Protein AF-A0A521E0Q7-F1 (afdb_monomer_lite)

pLDDT: mean 73.06, std 22.7, range [38.03, 98.06]

Foldseek 3Di:
DDDDDDDDDDDDDDDDDDDDDDDPPDDDPDDPDPDDDPDPPVPPPVCVVQPPPDDLVVLLVVLLVVQLVVVVPPPVSNVLSVVLSVVLCVVCVPPPDSSCSSVSSSVSSVVVSVVD

Sequence (116 aa):
MDEPGTLATAPLDVEEDTALPGFLGAVRPTGLGSGTLPGEGAGRSCAALLGGLHGVEEQLRRLEARLVAEAGGDPARELEARRLMALSRARFEAATVRTFLPILIERDVRRQLSGG

Secondary structure (DSSP, 8-state):
-----------------------------------------S---HHHHHT-SS-HHHHHHHHHHHHHHHTTT-HHHHHHHHHHHHHHHHHTTT-S--TTHHHHHHHHHHHHHT--

Organism: NCBI:txid1564161

Radius of gyration: 27.38 Å; chains: 1; bounding box: 59×64×70 Å

Structure (mmCIF, N/CA/C/O backbone):
data_AF-A0A521E0Q7-F1
#
_entry.id   AF-A0A521E0Q7-F1
#
loop_
_atom_site.group_PDB
_atom_site.id
_atom_site.type_symbol
_atom_site.label_atom_id
_atom_site.label_alt_id
_atom_site.label_comp_id
_atom_site.label_asym_id
_atom_site.label_entity_id
_atom_site.label_seq_id
_atom_site.pdbx_PDB_ins_code
_atom_site.Cartn_x
_atom_site.Cartn_y
_atom_site.Cartn_z
_atom_site.occupancy
_atom_site.B_iso_or_equiv
_atom_site.auth_seq_id
_atom_site.auth_comp_id
_atom_site.auth_asym_id
_atom_site.auth_atom_id
_atom_site.pdbx_PDB_model_num
ATOM 1 N N . MET A 1 1 ? -27.308 -34.908 52.836 1.00 48.94 1 MET A N 1
ATOM 2 C CA . MET A 1 1 ? -26.125 -35.528 52.206 1.00 48.94 1 MET A CA 1
ATOM 3 C C . MET A 1 1 ? -25.240 -34.368 51.871 1.00 48.94 1 MET A C 1
ATOM 5 O O . MET A 1 1 ? -25.564 -33.570 51.002 1.00 48.94 1 MET A O 1
ATOM 9 N N . ASP A 1 2 ? -24.244 -34.247 52.720 1.00 44.59 2 ASP A N 1
ATOM 10 C CA . ASP A 1 2 ? -23.519 -33.053 53.087 1.00 44.59 2 ASP A CA 1
ATOM 11 C C . ASP A 1 2 ? -22.061 -33.237 52.657 1.00 44.59 2 ASP A C 1
ATOM 13 O O . ASP A 1 2 ? -21.539 -34.349 52.762 1.00 44.59 2 ASP A O 1
ATOM 17 N N . GLU A 1 3 ? -21.447 -32.116 52.258 1.00 53.16 3 GLU A N 1
ATOM 18 C CA . GLU A 1 3 ? -20.000 -31.828 52.268 1.00 53.16 3 GLU A CA 1
ATOM 19 C C . GLU A 1 3 ? -19.113 -32.491 51.164 1.00 53.16 3 GLU A C 1
ATOM 21 O O . GLU A 1 3 ? -19.508 -33.463 50.523 1.00 53.16 3 GLU A O 1
ATOM 26 N N . PRO A 1 4 ? -17.882 -31.990 50.907 1.00 57.34 4 PRO A N 1
ATOM 27 C CA . PRO A 1 4 ? -17.560 -30.719 50.232 1.00 57.34 4 PRO A CA 1
ATOM 28 C C . PRO A 1 4 ? -16.316 -30.879 49.307 1.00 57.34 4 PRO A C 1
ATOM 30 O O . PRO A 1 4 ? -15.734 -31.957 49.202 1.00 57.34 4 PRO A O 1
ATOM 33 N N . GLY A 1 5 ? -15.833 -29.817 48.648 1.00 51.72 5 GLY A N 1
ATOM 34 C CA . GLY A 1 5 ? -14.583 -29.940 47.878 1.00 51.72 5 GLY A CA 1
ATOM 35 C C . GLY A 1 5 ? -14.066 -28.689 47.182 1.00 51.72 5 GLY A C 1
ATOM 36 O O . GLY A 1 5 ? -13.670 -28.755 46.023 1.00 51.72 5 GLY A O 1
ATOM 37 N N . THR A 1 6 ? -14.071 -27.550 47.870 1.00 54.12 6 THR A N 1
ATOM 38 C CA . THR A 1 6 ? -13.350 -26.338 47.463 1.00 54.12 6 THR A CA 1
ATOM 39 C C . THR A 1 6 ? -11.845 -26.613 47.438 1.00 54.12 6 THR A C 1
ATOM 41 O O . THR A 1 6 ? -11.228 -26.738 48.493 1.00 54.12 6 THR A O 1
ATOM 44 N N . LEU A 1 7 ? -11.230 -26.645 46.255 1.00 53.75 7 LEU A N 1
ATOM 45 C CA . LEU A 1 7 ? -9.788 -26.435 46.117 1.00 53.75 7 LEU A CA 1
ATOM 46 C C . LEU A 1 7 ? -9.549 -25.026 45.588 1.00 53.75 7 LEU A C 1
ATOM 48 O O . LEU A 1 7 ? -9.476 -24.770 44.390 1.00 53.75 7 LEU A O 1
ATOM 52 N N . ALA A 1 8 ? -9.435 -24.109 46.545 1.00 51.56 8 ALA A N 1
ATOM 53 C CA . ALA A 1 8 ? -8.688 -22.882 46.378 1.00 51.56 8 ALA A CA 1
ATOM 54 C C . ALA A 1 8 ? -7.217 -23.251 46.132 1.00 51.56 8 ALA A C 1
ATOM 56 O O . ALA A 1 8 ? -6.588 -23.890 46.972 1.00 51.56 8 ALA A O 1
ATOM 57 N N . THR A 1 9 ? -6.661 -22.860 44.988 1.00 51.62 9 THR A N 1
ATOM 58 C CA . THR A 1 9 ? -5.210 -22.726 44.833 1.00 51.62 9 THR A CA 1
ATOM 59 C C . THR A 1 9 ? -4.937 -21.249 44.612 1.00 51.62 9 THR A C 1
ATOM 61 O O . THR A 1 9 ? -5.424 -20.647 43.658 1.00 51.62 9 THR A O 1
ATOM 64 N N . ALA A 1 10 ? -4.261 -20.675 45.601 1.00 55.03 10 ALA A N 1
ATOM 65 C CA . ALA A 1 10 ? -3.862 -19.284 45.701 1.00 55.03 10 ALA A CA 1
ATOM 66 C C . ALA A 1 10 ? -2.953 -18.847 44.528 1.00 55.03 10 ALA A C 1
ATOM 68 O O . ALA A 1 10 ? -2.331 -19.698 43.884 1.00 55.03 10 ALA A O 1
ATOM 69 N N . PRO A 1 11 ? -2.881 -17.532 44.249 1.00 49.91 11 PRO A N 1
ATOM 70 C CA . PRO A 1 11 ? -2.016 -16.962 43.220 1.00 49.91 11 PRO A CA 1
ATOM 71 C C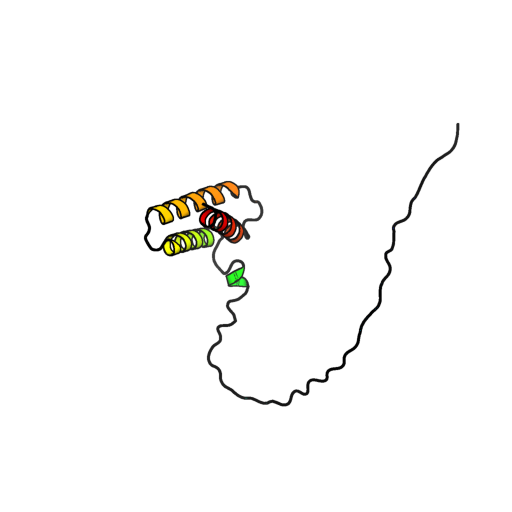 . PRO A 1 11 ? -0.535 -17.159 43.562 1.00 49.91 11 PRO A C 1
ATOM 73 O O . PRO A 1 11 ? -0.133 -17.069 44.718 1.00 49.91 11 PRO A O 1
ATOM 76 N N . LEU A 1 12 ? 0.280 -17.416 42.537 1.00 44.84 12 LEU A N 1
ATOM 77 C CA . LEU A 1 12 ? 1.732 -17.330 42.648 1.00 44.84 12 LEU A CA 1
ATOM 78 C C . LEU A 1 12 ? 2.129 -15.854 42.580 1.00 44.84 12 LEU A C 1
ATOM 80 O O . LEU A 1 12 ? 2.235 -15.282 41.494 1.00 44.84 12 LEU A O 1
ATOM 84 N N . ASP A 1 13 ? 2.328 -15.262 43.753 1.00 47.06 13 ASP A N 1
ATOM 85 C CA . ASP A 1 13 ? 3.142 -14.067 43.935 1.00 47.06 13 ASP A CA 1
ATOM 86 C C . ASP A 1 13 ? 4.588 -14.402 43.535 1.00 47.06 13 ASP A C 1
ATOM 88 O O . ASP A 1 13 ? 5.245 -15.245 44.148 1.00 47.06 13 ASP A O 1
ATOM 92 N N . VAL A 1 14 ? 5.077 -13.772 42.466 1.00 57.00 14 VAL A N 1
ATOM 93 C CA . VAL A 1 14 ? 6.509 -13.733 42.150 1.00 57.00 14 VAL A CA 1
ATOM 94 C C . VAL A 1 14 ? 7.039 -12.436 42.740 1.00 57.00 14 VAL A C 1
ATOM 96 O O . VAL A 1 14 ? 6.848 -11.361 42.170 1.00 57.00 14 VAL A O 1
ATOM 99 N N . GLU A 1 15 ? 7.655 -12.554 43.913 1.00 49.94 15 GLU A N 1
ATOM 100 C CA . GLU A 1 15 ? 8.405 -11.479 44.550 1.00 49.94 15 GLU A CA 1
ATOM 101 C C . GLU A 1 15 ? 9.611 -11.070 43.692 1.00 49.94 15 GLU A C 1
ATOM 103 O O . GLU A 1 15 ? 10.435 -11.891 43.290 1.00 49.94 15 GLU A O 1
ATOM 108 N N . GLU A 1 16 ? 9.643 -9.778 43.371 1.00 48.53 16 GLU A N 1
ATOM 109 C CA . GLU A 1 16 ? 10.721 -8.851 43.726 1.00 48.53 16 GLU A CA 1
ATOM 110 C C . GLU A 1 16 ? 12.141 -9.446 43.823 1.00 48.53 16 GLU A C 1
ATOM 112 O O . GLU A 1 16 ? 12.592 -9.859 44.888 1.00 48.53 16 GLU A O 1
ATOM 117 N N . ASP A 1 17 ? 12.891 -9.390 42.716 1.00 44.56 17 ASP A N 1
ATOM 118 C CA . ASP A 1 17 ? 14.356 -9.417 42.769 1.00 44.56 17 ASP A CA 1
ATOM 119 C C . ASP A 1 17 ? 14.892 -7.987 42.652 1.00 44.56 17 ASP A C 1
ATOM 121 O O . ASP A 1 17 ? 15.004 -7.376 41.582 1.00 44.56 17 ASP A O 1
ATOM 125 N N . THR A 1 18 ? 15.162 -7.438 43.829 1.00 52.88 18 THR A N 1
ATOM 126 C CA . THR A 1 18 ? 15.957 -6.247 44.070 1.00 52.88 18 THR A CA 1
ATOM 127 C C . THR A 1 18 ? 17.389 -6.437 43.571 1.00 52.88 18 THR A C 1
A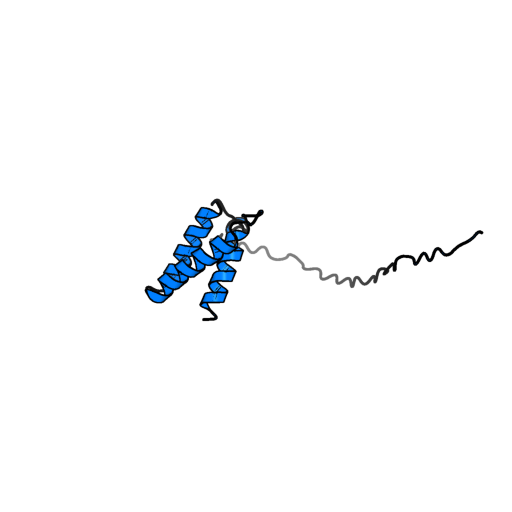TOM 129 O O . THR A 1 18 ? 18.206 -7.070 44.234 1.00 52.88 18 THR A O 1
ATOM 132 N N . ALA A 1 19 ? 17.759 -5.764 42.484 1.00 46.88 19 ALA A N 1
ATOM 133 C CA . ALA A 1 19 ? 19.162 -5.456 42.224 1.00 46.88 19 ALA A CA 1
ATOM 134 C C . ALA A 1 19 ? 19.309 -4.149 41.436 1.00 46.88 19 ALA A C 1
ATOM 136 O O . ALA A 1 19 ? 19.391 -4.124 40.210 1.00 46.88 19 ALA A O 1
ATOM 137 N N . LEU A 1 20 ? 19.384 -3.042 42.176 1.00 57.34 20 LEU A N 1
ATOM 138 C CA . LEU A 1 20 ? 20.049 -1.822 41.728 1.00 57.34 20 LEU A CA 1
ATOM 139 C C . LEU A 1 20 ? 21.565 -2.018 41.865 1.00 57.34 20 LEU A C 1
ATOM 141 O O . LEU A 1 20 ? 22.051 -2.120 42.993 1.00 57.34 20 LEU A O 1
ATOM 145 N N . PRO A 1 21 ? 22.356 -1.954 40.785 1.00 47.62 21 PRO A N 1
ATOM 146 C CA . PRO A 1 21 ? 23.730 -1.520 40.895 1.00 47.62 21 PRO A CA 1
ATOM 147 C C . PRO A 1 21 ? 23.766 -0.008 40.686 1.00 47.62 21 PRO A C 1
ATOM 149 O O . PRO A 1 21 ? 23.611 0.512 39.580 1.00 47.62 21 PRO A O 1
ATOM 152 N N . GLY A 1 22 ? 23.986 0.705 41.789 1.00 44.72 22 GLY A N 1
ATOM 153 C CA . GLY A 1 22 ? 24.473 2.069 41.731 1.00 44.72 22 GLY A CA 1
ATOM 154 C C . GLY A 1 22 ? 25.774 2.116 40.936 1.00 44.72 22 GLY A C 1
ATOM 155 O O . GLY A 1 22 ? 26.722 1.394 41.231 1.00 44.72 22 GLY A O 1
ATOM 156 N N . PHE A 1 23 ? 25.835 3.007 39.953 1.00 43.16 23 PHE A N 1
ATOM 157 C CA . PHE A 1 23 ? 27.103 3.520 39.464 1.00 43.16 23 PHE A CA 1
ATOM 158 C C . PHE A 1 23 ? 26.999 5.036 39.362 1.00 43.16 23 PHE A C 1
ATOM 160 O O . PHE A 1 23 ? 26.480 5.607 38.404 1.00 43.16 23 PHE A O 1
ATOM 167 N N . LEU A 1 24 ? 27.484 5.685 40.419 1.00 49.19 24 LEU A N 1
ATOM 168 C CA . LEU A 1 24 ? 27.800 7.103 40.445 1.00 49.19 24 LEU A CA 1
ATOM 169 C C . LEU A 1 24 ? 28.945 7.362 39.458 1.00 49.19 24 LEU A C 1
ATOM 171 O O . LEU A 1 24 ? 30.119 7.290 39.808 1.00 49.19 24 LEU A O 1
ATOM 175 N N . GLY A 1 25 ? 28.593 7.666 38.213 1.00 38.03 25 GLY A N 1
ATOM 176 C CA . GLY A 1 25 ? 29.483 8.292 37.243 1.00 38.03 25 GLY A CA 1
ATOM 1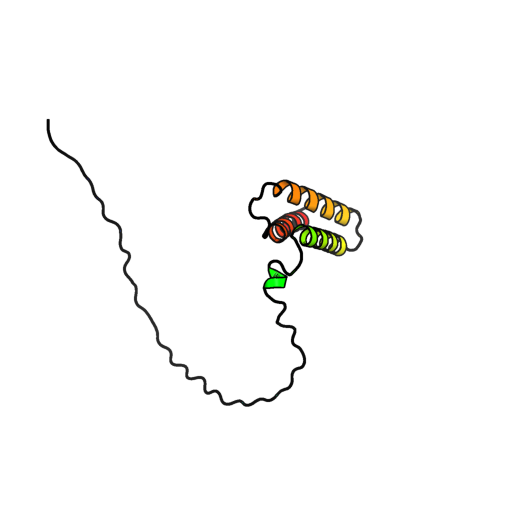77 C C . GLY A 1 25 ? 29.187 9.783 37.177 1.00 38.03 25 GLY A C 1
ATOM 178 O O . GLY A 1 25 ? 28.380 10.221 36.362 1.00 38.03 25 GLY A O 1
ATOM 179 N N . ALA A 1 26 ? 29.811 10.566 38.055 1.00 47.00 26 ALA A N 1
ATOM 180 C CA . ALA A 1 26 ? 29.742 12.022 38.038 1.00 47.00 26 ALA A CA 1
ATOM 181 C C . ALA A 1 26 ? 30.339 12.579 36.730 1.00 47.00 26 ALA A C 1
ATOM 183 O O . ALA A 1 26 ? 31.554 12.738 36.606 1.00 47.00 26 ALA A O 1
ATOM 184 N N . VAL A 1 27 ? 29.489 12.902 35.753 1.00 51.34 27 VAL A N 1
ATOM 185 C CA . VAL A 1 27 ? 29.893 13.688 34.582 1.00 51.34 27 VAL A CA 1
ATOM 186 C C . VAL A 1 27 ? 29.881 15.159 34.984 1.00 51.34 27 VAL A C 1
ATOM 188 O O . VAL A 1 27 ? 28.835 15.767 35.198 1.00 51.34 27 VAL A O 1
ATOM 191 N N . ARG A 1 28 ? 31.080 15.725 35.125 1.00 49.03 28 ARG A N 1
ATOM 192 C CA . ARG A 1 28 ? 31.305 17.160 35.326 1.00 49.03 28 ARG A CA 1
ATOM 193 C C . ARG A 1 28 ? 30.819 17.909 34.076 1.00 49.03 28 ARG A C 1
ATOM 195 O O . ARG A 1 28 ? 31.319 17.603 32.993 1.00 49.03 28 ARG A O 1
ATOM 202 N N . PRO A 1 29 ? 29.918 18.903 34.173 1.00 47.06 29 PRO A N 1
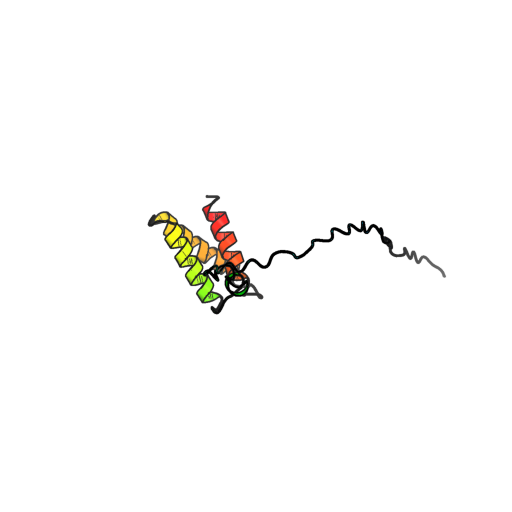ATOM 203 C CA . PRO A 1 29 ? 29.646 19.782 33.053 1.00 47.06 29 PRO A CA 1
ATOM 204 C C . PRO A 1 29 ? 30.719 20.873 33.057 1.00 47.06 29 PRO A C 1
ATOM 206 O O . PRO A 1 29 ? 30.572 21.913 33.694 1.00 47.06 29 PRO A O 1
ATOM 209 N N . THR A 1 30 ? 31.826 20.629 32.360 1.00 49.84 30 THR A N 1
ATOM 210 C CA . THR A 1 30 ? 32.777 21.691 32.022 1.00 49.84 30 THR A CA 1
ATOM 211 C C . THR A 1 30 ? 32.888 21.742 30.511 1.00 49.84 30 THR A C 1
ATOM 213 O O . THR A 1 30 ? 33.542 20.903 29.901 1.00 49.84 30 THR A O 1
ATOM 216 N N . GLY A 1 31 ? 32.204 22.704 29.899 1.00 42.06 31 GLY A N 1
ATOM 217 C CA . GLY A 1 31 ? 32.235 22.855 28.451 1.00 42.06 31 GLY A CA 1
ATOM 218 C C . GLY A 1 31 ? 31.224 23.860 27.934 1.00 42.06 31 GLY A C 1
ATOM 219 O O . GLY A 1 31 ? 30.300 23.498 27.217 1.00 42.06 31 GLY A O 1
ATOM 220 N N . LEU A 1 32 ? 31.418 25.127 28.296 1.00 52.81 32 LEU A N 1
ATOM 221 C CA . LEU A 1 32 ? 30.905 26.275 27.554 1.00 52.81 32 LEU A CA 1
ATOM 222 C C . LEU A 1 32 ? 31.522 26.232 26.145 1.00 52.81 32 LEU A C 1
ATOM 224 O O . LEU A 1 32 ? 32.611 26.744 25.907 1.00 52.81 32 LEU A O 1
ATOM 228 N N . GLY A 1 33 ? 30.844 25.546 25.230 1.00 42.31 33 GLY A N 1
ATOM 229 C CA . GLY A 1 33 ? 31.138 25.543 23.804 1.00 42.31 33 GLY A CA 1
ATOM 230 C C . GLY A 1 33 ? 30.043 26.307 23.079 1.00 42.31 33 GLY A C 1
ATOM 231 O O . GLY A 1 33 ? 29.073 25.712 22.622 1.00 42.31 33 GLY A O 1
ATOM 232 N N . SER A 1 34 ? 30.187 27.631 23.002 1.00 54.16 34 SER A N 1
ATOM 233 C CA . SER A 1 34 ? 29.410 28.463 22.083 1.00 54.16 34 SER A CA 1
ATOM 234 C C . SER A 1 34 ? 29.891 28.163 20.662 1.00 54.16 34 SER A C 1
ATOM 236 O O . SER A 1 34 ? 30.842 28.764 20.169 1.00 54.16 34 SER A O 1
ATOM 238 N N . GLY A 1 35 ? 29.290 27.146 20.051 1.00 41.59 35 GLY A N 1
ATOM 239 C CA . GLY A 1 35 ? 29.443 26.809 18.644 1.00 41.59 35 GLY A CA 1
ATOM 240 C C . GLY A 1 35 ? 28.094 26.985 17.970 1.00 41.59 35 GLY A C 1
ATOM 241 O O . GLY A 1 35 ? 27.212 26.143 18.103 1.00 41.59 35 GLY A O 1
ATOM 242 N N . THR A 1 36 ? 27.918 28.099 17.270 1.00 52.03 36 THR A N 1
ATOM 243 C CA . THR A 1 36 ? 26.783 28.346 16.380 1.00 52.03 36 THR A CA 1
ATOM 244 C C . THR A 1 36 ? 26.742 27.277 15.290 1.00 52.03 36 THR A C 1
ATOM 246 O O . THR A 1 36 ? 27.520 27.335 14.338 1.00 52.03 36 THR A O 1
ATOM 249 N N . LEU A 1 37 ? 25.829 26.315 15.416 1.00 50.75 37 LEU A N 1
ATOM 250 C CA . LEU A 1 37 ? 25.390 25.476 14.307 1.00 50.75 37 LEU A CA 1
ATOM 251 C C . LEU A 1 37 ? 24.031 25.996 13.818 1.00 50.75 37 LEU A C 1
ATOM 253 O O . LEU A 1 37 ? 23.038 25.846 14.530 1.00 50.75 37 LEU A O 1
ATOM 257 N N . PRO A 1 38 ? 23.954 26.610 12.625 1.00 46.19 38 PRO A N 1
ATOM 258 C CA . PRO A 1 38 ? 22.687 26.818 11.950 1.00 46.19 38 PRO A CA 1
ATOM 259 C C . PRO A 1 38 ? 22.272 25.484 11.328 1.00 46.19 38 PRO A C 1
ATOM 261 O O . PRO A 1 38 ? 22.963 24.948 10.463 1.00 46.19 38 PRO A O 1
ATOM 264 N N . GLY A 1 39 ? 21.159 24.920 11.785 1.00 44.50 39 GLY A N 1
ATOM 265 C CA . GLY A 1 39 ? 20.656 23.677 11.209 1.00 44.50 39 GLY A CA 1
ATOM 266 C C . GLY A 1 39 ? 19.682 22.926 12.095 1.00 44.50 39 GLY A C 1
ATOM 267 O O . GLY A 1 39 ? 19.831 21.721 12.283 1.00 44.50 39 GLY A O 1
ATOM 268 N N . GLU A 1 40 ? 18.685 23.628 12.634 1.00 50.28 40 GLU A N 1
ATOM 269 C CA . GLU A 1 40 ? 17.427 23.045 13.107 1.00 50.28 40 GLU A CA 1
ATOM 270 C C . GLU A 1 40 ? 16.803 22.172 12.002 1.00 50.28 40 GLU A C 1
ATOM 272 O O . GLU A 1 40 ? 16.019 22.622 11.174 1.00 50.28 40 GLU A O 1
ATOM 277 N N . GLY A 1 41 ? 17.201 20.903 11.955 1.00 46.84 41 GLY A N 1
ATOM 278 C CA . GLY A 1 41 ? 16.666 19.902 11.028 1.00 46.84 41 GLY A CA 1
ATOM 279 C C . GLY A 1 41 ? 16.415 18.539 11.674 1.00 46.84 41 GLY A C 1
ATOM 280 O O . GLY A 1 41 ? 15.822 17.665 11.049 1.00 46.84 41 GLY A O 1
ATOM 281 N N . ALA A 1 42 ? 16.807 18.352 12.938 1.00 47.12 42 ALA A N 1
ATOM 282 C CA . ALA A 1 42 ? 16.596 17.110 13.691 1.00 47.12 42 ALA A CA 1
ATOM 283 C C . ALA A 1 42 ? 15.267 17.093 14.470 1.00 47.12 42 ALA A C 1
ATOM 285 O O . ALA A 1 42 ? 15.038 16.238 15.318 1.00 47.12 42 ALA A O 1
ATOM 286 N N . GLY A 1 43 ? 14.378 18.036 14.159 1.00 42.28 43 GLY A N 1
ATOM 287 C CA . GLY A 1 43 ? 13.000 18.089 14.623 1.00 42.28 43 GLY A CA 1
ATOM 288 C C . GLY A 1 43 ? 12.023 17.861 13.476 1.00 42.28 43 GLY A C 1
ATOM 289 O O . GLY A 1 43 ? 11.054 18.605 13.349 1.00 42.28 43 GLY A O 1
ATOM 290 N N . ARG A 1 44 ? 12.236 16.850 12.616 1.00 47.53 44 ARG A N 1
ATOM 291 C CA . ARG A 1 44 ? 11.097 16.256 11.894 1.00 47.53 44 ARG A CA 1
ATOM 292 C C . ARG A 1 44 ? 10.206 15.640 12.965 1.00 47.53 44 ARG A C 1
ATOM 294 O O . ARG A 1 44 ? 10.397 14.498 13.361 1.00 47.53 44 ARG A O 1
ATOM 301 N N . SER A 1 45 ? 9.328 16.488 13.497 1.00 44.88 45 SER A N 1
ATOM 302 C CA . SER A 1 45 ? 8.444 16.227 14.621 1.00 44.88 45 SER A CA 1
ATOM 303 C C . SER A 1 45 ? 7.865 14.827 14.505 1.00 44.88 45 SER A C 1
ATOM 305 O O . SER A 1 45 ? 7.407 14.440 13.428 1.00 44.88 45 SER A O 1
ATOM 307 N N . CYS A 1 46 ? 7.833 14.081 15.607 1.00 47.09 46 CYS A N 1
ATOM 308 C CA . CYS A 1 46 ? 7.132 12.802 15.672 1.00 47.09 46 CYS A CA 1
ATOM 309 C C . CYS A 1 46 ? 5.687 12.911 15.140 1.00 47.09 46 CYS A C 1
ATOM 311 O O . CYS A 1 46 ? 5.151 11.931 14.637 1.00 47.09 46 CYS A O 1
ATOM 313 N N . ALA A 1 47 ? 5.087 14.111 15.133 1.00 46.81 47 ALA A N 1
ATOM 314 C CA . ALA A 1 47 ? 3.827 14.383 14.448 1.00 46.81 47 ALA A CA 1
ATOM 315 C C . ALA A 1 47 ? 3.900 14.148 12.925 1.00 46.81 47 ALA A C 1
ATOM 317 O O . ALA A 1 47 ? 3.014 13.507 12.378 1.00 46.81 47 ALA A O 1
ATOM 318 N N . ALA A 1 48 ? 4.956 14.573 12.226 1.00 50.59 48 ALA A N 1
ATOM 319 C CA . ALA A 1 48 ? 5.163 14.284 10.801 1.00 50.59 48 ALA A CA 1
ATOM 320 C C . ALA A 1 48 ? 5.409 12.787 10.518 1.00 50.59 48 ALA A C 1
ATOM 322 O O . ALA A 1 48 ? 5.099 12.318 9.426 1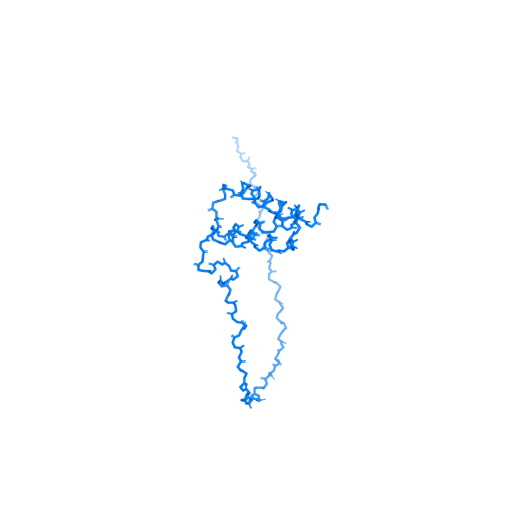.00 50.59 48 ALA A O 1
ATOM 323 N N . LEU A 1 49 ? 5.912 12.041 11.508 1.00 51.41 49 LEU A N 1
ATOM 324 C CA . LEU A 1 49 ? 6.068 10.580 11.470 1.00 51.41 49 LEU A CA 1
ATOM 325 C C . LEU A 1 49 ? 4.766 9.816 11.786 1.00 51.41 49 LEU A C 1
ATOM 327 O O . LEU A 1 49 ? 4.625 8.678 11.348 1.00 51.41 49 LEU A O 1
ATOM 331 N N . LEU A 1 50 ? 3.816 10.424 12.510 1.00 54.81 50 LEU A N 1
ATOM 332 C CA . LEU A 1 50 ? 2.590 9.768 12.994 1.00 54.81 50 LEU A CA 1
ATOM 333 C C . LEU A 1 50 ? 1.278 10.259 12.356 1.00 54.81 50 LEU A C 1
ATOM 335 O O . LEU A 1 50 ? 0.249 9.624 12.564 1.00 54.81 50 LEU A O 1
ATOM 339 N N . GLY A 1 51 ? 1.255 11.373 11.617 1.00 53.12 51 GLY A N 1
ATOM 340 C CA . GLY A 1 51 ? -0.038 11.961 11.222 1.00 53.12 51 GLY A CA 1
ATOM 341 C C . GLY A 1 51 ? -0.060 13.455 10.908 1.00 53.12 51 GLY A C 1
ATOM 342 O O . GLY A 1 51 ? -1.100 14.087 11.058 1.00 53.12 51 GLY A O 1
ATOM 343 N N . GLY A 1 52 ? 1.075 14.065 10.574 1.00 54.59 52 GLY A N 1
ATOM 344 C CA . GLY A 1 52 ? 1.228 15.518 10.601 1.00 54.59 52 GLY A CA 1
ATOM 345 C C . GLY A 1 52 ? 0.349 16.225 9.571 1.00 54.59 52 GLY A C 1
ATOM 346 O O . GLY A 1 52 ? 0.604 16.124 8.373 1.00 54.59 52 GLY A O 1
ATOM 347 N N . LEU A 1 53 ? -0.650 16.962 10.068 1.00 55.62 53 LEU A N 1
ATOM 348 C CA . LEU A 1 53 ? -1.485 17.977 9.396 1.00 55.62 53 LEU A CA 1
ATOM 349 C C . LEU A 1 53 ? -2.376 17.529 8.227 1.00 55.62 53 LEU A C 1
ATOM 351 O O . LEU A 1 53 ? -3.190 18.321 7.752 1.00 55.62 53 LEU A O 1
ATOM 355 N N . HIS A 1 54 ? -2.278 16.285 7.770 1.00 64.75 54 HIS A N 1
ATOM 356 C CA . HIS A 1 54 ? -3.024 15.804 6.613 1.00 64.75 54 HIS A CA 1
ATOM 357 C C . HIS A 1 54 ? -3.872 14.591 6.977 1.00 64.75 54 HIS A C 1
ATOM 359 O O . HIS A 1 54 ? -3.378 13.640 7.576 1.00 64.75 54 HIS A O 1
ATOM 365 N N . GLY A 1 55 ? -5.156 14.629 6.610 1.00 89.38 55 GLY A N 1
ATOM 366 C CA . GLY A 1 55 ? -6.068 13.508 6.829 1.00 89.38 55 GLY A CA 1
ATOM 367 C C . GLY A 1 55 ? -5.567 12.226 6.158 1.00 89.38 55 GLY A C 1
ATOM 368 O O . GLY A 1 55 ? -4.846 12.282 5.162 1.00 89.38 55 GLY A O 1
ATOM 369 N N . VAL A 1 56 ? -5.982 11.074 6.689 1.00 90.06 56 VAL A N 1
ATOM 370 C CA . VAL A 1 56 ? -5.554 9.733 6.242 1.00 90.06 56 VAL A CA 1
ATOM 371 C C . VAL A 1 56 ? -5.595 9.583 4.717 1.00 90.06 56 VAL A C 1
ATOM 373 O O . VAL A 1 56 ? -4.635 9.110 4.121 1.00 90.06 56 VAL A O 1
ATOM 376 N N . GLU A 1 57 ? -6.652 10.061 4.060 1.00 91.12 57 GLU A N 1
ATOM 377 C CA . GLU A 1 57 ? -6.783 9.973 2.599 1.00 91.12 57 GLU A CA 1
ATOM 378 C C . GLU A 1 57 ? -5.703 10.752 1.835 1.00 91.12 57 GLU A C 1
ATOM 380 O O . GLU A 1 57 ? -5.211 10.297 0.804 1.00 91.12 57 GLU A O 1
ATOM 385 N N . GLU A 1 58 ? -5.290 11.913 2.343 1.00 93.25 58 GLU A N 1
ATOM 386 C CA . GLU A 1 58 ? -4.192 12.683 1.755 1.00 93.25 58 GLU A CA 1
ATOM 387 C C . GLU A 1 58 ? -2.852 11.970 1.958 1.00 93.25 58 GLU A C 1
ATOM 389 O O . GLU A 1 58 ? -2.026 11.925 1.047 1.00 93.25 58 GLU A O 1
ATOM 394 N N . GLN A 1 59 ? -2.651 11.350 3.121 1.00 93.75 59 GLN A N 1
ATOM 395 C CA . GLN A 1 59 ? -1.463 10.534 3.369 1.00 93.75 59 GLN A CA 1
ATOM 396 C C . GLN A 1 59 ? -1.405 9.330 2.420 1.00 93.75 59 GLN A C 1
ATOM 398 O O . GLN A 1 59 ? -0.344 9.045 1.867 1.00 93.75 59 GLN A O 1
ATOM 403 N N . LEU A 1 60 ? -2.540 8.670 2.166 1.00 93.94 60 LEU A N 1
ATOM 404 C CA . LEU A 1 60 ? -2.628 7.555 1.221 1.00 93.94 60 LEU A CA 1
ATOM 405 C C . LEU A 1 60 ? -2.375 7.989 -0.229 1.00 93.94 60 LEU A C 1
ATOM 407 O O . LEU A 1 60 ? -1.673 7.285 -0.953 1.00 93.94 60 LEU A O 1
ATOM 411 N N . ARG A 1 61 ? -2.877 9.159 -0.651 1.00 94.81 61 ARG A N 1
ATOM 412 C CA . ARG A 1 61 ? -2.560 9.730 -1.975 1.00 94.81 61 ARG A CA 1
ATOM 413 C C . ARG A 1 61 ? -1.066 9.996 -2.143 1.00 94.81 61 ARG A C 1
ATOM 415 O O . ARG A 1 61 ? -0.488 9.642 -3.167 1.00 94.81 61 ARG A O 1
ATOM 422 N N . ARG A 1 62 ? -0.423 10.593 -1.136 1.00 95.69 62 ARG A N 1
ATOM 423 C CA . ARG A 1 62 ? 1.026 10.860 -1.168 1.00 95.69 62 ARG A CA 1
ATOM 424 C C . ARG A 1 62 ? 1.850 9.583 -1.171 1.00 95.69 62 ARG A C 1
ATOM 426 O O . ARG A 1 62 ? 2.856 9.518 -1.870 1.00 95.69 62 ARG A O 1
ATOM 433 N N . LEU A 1 63 ? 1.427 8.584 -0.400 1.00 95.75 63 LEU A N 1
ATOM 434 C CA . LEU A 1 63 ? 2.058 7.270 -0.385 1.00 95.75 63 LEU A CA 1
ATOM 435 C C . LEU A 1 63 ? 2.017 6.628 -1.775 1.00 95.75 63 LEU A C 1
ATOM 437 O O . LEU A 1 63 ? 3.048 6.177 -2.262 1.00 95.75 63 LEU A O 1
ATOM 441 N N . GLU A 1 64 ? 0.858 6.637 -2.431 1.00 97.12 64 GLU A N 1
ATOM 442 C CA . GLU A 1 64 ? 0.702 6.095 -3.783 1.00 97.12 64 GLU A CA 1
ATOM 443 C C . GLU A 1 64 ? 1.592 6.825 -4.794 1.00 97.12 64 GLU A C 1
ATOM 445 O O . GLU A 1 64 ? 2.339 6.183 -5.528 1.00 97.12 64 GLU A O 1
ATOM 450 N N . ALA A 1 65 ? 1.596 8.162 -4.771 1.00 97.19 65 ALA A N 1
ATOM 451 C CA . ALA A 1 65 ? 2.468 8.961 -5.630 1.00 97.19 65 ALA A CA 1
ATOM 452 C C . ALA A 1 65 ? 3.957 8.653 -5.398 1.00 97.19 65 ALA A C 1
ATOM 454 O O . ALA A 1 65 ? 4.723 8.553 -6.355 1.00 97.19 65 ALA A O 1
ATOM 455 N N . ARG A 1 66 ? 4.370 8.458 -4.138 1.00 97.38 66 ARG A N 1
ATOM 456 C CA . ARG A 1 66 ? 5.749 8.090 -3.795 1.00 97.38 66 ARG A CA 1
ATOM 457 C C . ARG A 1 66 ? 6.114 6.703 -4.320 1.00 97.38 66 ARG A C 1
ATOM 459 O O . ARG A 1 66 ? 7.179 6.560 -4.901 1.00 97.38 66 ARG A O 1
ATOM 466 N N . LEU A 1 67 ? 5.243 5.708 -4.157 1.00 95.94 67 LEU A N 1
ATOM 467 C CA . LEU A 1 67 ? 5.483 4.349 -4.658 1.00 95.94 67 LEU A CA 1
ATOM 468 C C . LEU A 1 67 ? 5.574 4.308 -6.190 1.00 95.94 67 LEU A C 1
ATOM 470 O O . LEU A 1 67 ? 6.428 3.619 -6.736 1.00 95.94 67 LEU A O 1
ATOM 474 N N . VAL A 1 68 ? 4.737 5.086 -6.883 1.00 97.00 68 VAL A N 1
ATOM 475 C CA . VAL A 1 68 ? 4.814 5.254 -8.343 1.00 97.00 68 VAL A CA 1
ATOM 476 C C . VAL A 1 68 ? 6.128 5.933 -8.740 1.00 97.00 68 VAL A C 1
ATOM 478 O O . VAL A 1 68 ? 6.797 5.471 -9.654 1.00 97.00 68 VAL A O 1
ATOM 481 N N . ALA A 1 69 ? 6.556 6.979 -8.029 1.00 96.25 69 ALA A N 1
ATOM 482 C CA . ALA A 1 69 ? 7.842 7.623 -8.297 1.00 96.25 69 ALA A CA 1
ATOM 483 C C . ALA A 1 69 ? 9.041 6.682 -8.047 1.00 96.25 69 ALA A C 1
ATOM 485 O O . ALA A 1 69 ? 10.002 6.694 -8.813 1.00 96.25 69 ALA A O 1
ATOM 486 N N . GLU A 1 70 ? 8.976 5.836 -7.013 1.00 94.69 70 GLU A N 1
ATOM 487 C CA . GLU A 1 70 ? 9.985 4.806 -6.718 1.00 94.69 70 GLU A CA 1
ATOM 488 C C . GLU A 1 70 ? 10.101 3.748 -7.834 1.00 94.69 70 GLU A C 1
ATOM 490 O O . GLU A 1 70 ? 11.161 3.142 -7.985 1.00 94.69 70 GLU A O 1
ATOM 495 N N . ALA A 1 71 ? 9.060 3.552 -8.655 1.00 94.00 71 ALA A N 1
ATOM 496 C CA . ALA A 1 71 ? 9.109 2.666 -9.820 1.00 94.00 71 ALA A CA 1
ATOM 497 C C . ALA A 1 71 ? 10.002 3.198 -10.959 1.00 94.00 71 ALA A C 1
ATOM 499 O O . ALA A 1 71 ? 10.323 2.449 -11.881 1.00 94.00 71 ALA A O 1
ATOM 500 N N . GLY A 1 72 ? 10.428 4.466 -10.903 1.00 93.50 72 GLY A N 1
ATOM 501 C CA . GLY A 1 72 ? 11.433 5.019 -11.812 1.00 93.50 72 GLY A CA 1
ATOM 502 C C . GLY A 1 72 ? 10.994 5.119 -13.276 1.00 93.50 72 GLY A C 1
ATOM 503 O O . GLY A 1 72 ? 11.850 5.118 -14.157 1.00 93.50 72 GLY A O 1
ATOM 504 N N . GLY A 1 73 ? 9.686 5.191 -13.545 1.00 93.50 73 GLY A N 1
ATOM 505 C CA . GLY A 1 73 ? 9.137 5.286 -14.901 1.00 93.50 73 GLY A CA 1
ATOM 506 C C . GLY A 1 73 ? 8.899 3.944 -15.597 1.00 93.50 73 GLY A C 1
ATOM 507 O O . GLY A 1 73 ? 8.527 3.941 -16.768 1.00 93.50 73 GLY A O 1
ATOM 508 N N . ASP A 1 74 ? 9.110 2.811 -14.917 1.00 95.75 74 ASP A N 1
ATOM 509 C CA . ASP A 1 74 ? 8.725 1.494 -15.429 1.00 95.75 74 ASP A CA 1
ATOM 510 C C . ASP A 1 74 ? 7.191 1.328 -15.362 1.00 95.75 74 ASP A C 1
ATOM 512 O O . ASP A 1 74 ? 6.640 1.186 -14.262 1.00 95.75 74 ASP A O 1
ATOM 516 N N . PRO A 1 75 ? 6.482 1.284 -16.510 1.00 95.50 75 PRO A N 1
ATOM 517 C CA . PRO A 1 75 ? 5.022 1.234 -16.528 1.00 95.50 75 PRO A CA 1
ATOM 518 C C . PRO A 1 75 ? 4.446 -0.004 -15.837 1.00 95.50 75 PRO A C 1
ATOM 520 O O . PRO A 1 75 ? 3.365 0.067 -15.251 1.00 95.50 75 PRO A O 1
ATOM 523 N N . ALA A 1 76 ? 5.149 -1.140 -15.890 1.00 95.56 76 ALA A N 1
ATOM 524 C CA . ALA A 1 76 ? 4.686 -2.375 -15.268 1.00 95.56 76 ALA A CA 1
ATOM 525 C C . ALA A 1 76 ? 4.749 -2.265 -13.741 1.00 95.56 76 ALA A C 1
ATOM 527 O O . ALA A 1 76 ? 3.796 -2.622 -13.045 1.00 95.56 76 ALA A O 1
ATOM 528 N N . ARG A 1 77 ? 5.842 -1.701 -13.218 1.00 95.00 77 ARG A N 1
ATOM 529 C CA . ARG A 1 77 ? 6.014 -1.466 -11.780 1.00 95.00 77 ARG A CA 1
ATOM 530 C C . ARG A 1 77 ? 5.093 -0.378 -11.249 1.00 95.00 77 ARG A C 1
ATOM 532 O O . ARG A 1 77 ? 4.566 -0.527 -10.150 1.00 95.00 77 ARG A O 1
ATOM 539 N N . GLU A 1 78 ? 4.851 0.681 -12.016 1.00 97.06 78 GLU A N 1
ATOM 540 C CA . GLU A 1 78 ? 3.871 1.704 -11.646 1.00 97.06 78 GLU A CA 1
ATOM 541 C C . GLU A 1 78 ? 2.454 1.130 -11.554 1.00 97.06 78 GLU A C 1
ATOM 543 O O . GLU A 1 78 ? 1.727 1.411 -10.597 1.00 97.06 78 GLU A O 1
ATOM 548 N N . LEU A 1 79 ? 2.057 0.315 -12.538 1.00 97.31 79 LEU A N 1
ATOM 549 C CA . LEU A 1 79 ? 0.749 -0.333 -12.552 1.00 97.31 79 LEU A CA 1
ATOM 550 C C . LEU A 1 79 ? 0.603 -1.301 -11.378 1.00 97.31 79 LEU A C 1
ATOM 552 O O . LEU A 1 79 ? -0.423 -1.282 -10.697 1.00 97.31 79 LEU A O 1
ATOM 556 N N . GLU A 1 80 ? 1.636 -2.095 -11.101 1.00 96.75 80 GLU A N 1
ATOM 557 C CA . GLU A 1 80 ? 1.630 -3.016 -9.967 1.00 96.75 80 GLU A CA 1
ATOM 558 C C . GLU A 1 80 ? 1.572 -2.263 -8.629 1.00 96.75 80 GLU A C 1
ATOM 560 O O . GLU A 1 80 ? 0.767 -2.613 -7.769 1.00 96.75 80 GLU A O 1
ATOM 565 N N . ALA A 1 81 ? 2.312 -1.160 -8.464 1.00 96.44 81 ALA A N 1
ATOM 566 C CA . ALA A 1 81 ? 2.234 -0.326 -7.264 1.00 96.44 81 ALA A CA 1
ATOM 567 C C . ALA A 1 81 ? 0.814 0.220 -7.022 1.00 96.44 81 ALA A C 1
ATOM 569 O O . ALA A 1 81 ? 0.302 0.143 -5.901 1.00 96.44 81 ALA A O 1
ATOM 570 N N . ARG A 1 82 ? 0.143 0.723 -8.069 1.00 97.62 82 ARG A N 1
ATOM 571 C CA . ARG A 1 82 ? -1.251 1.202 -7.979 1.00 97.62 82 ARG A CA 1
ATOM 572 C C . ARG A 1 82 ? -2.223 0.069 -7.659 1.00 97.62 82 ARG A C 1
ATOM 574 O O . ARG A 1 82 ? -3.105 0.228 -6.814 1.00 97.62 82 ARG A O 1
ATOM 581 N N . ARG A 1 83 ? -2.048 -1.091 -8.296 1.00 98.06 83 ARG A N 1
ATOM 582 C CA . ARG A 1 83 ? -2.865 -2.285 -8.052 1.00 98.06 83 ARG A CA 1
ATOM 583 C C . ARG A 1 83 ? -2.750 -2.749 -6.602 1.00 98.06 83 ARG A C 1
ATOM 585 O O . ARG A 1 83 ? -3.772 -2.955 -5.949 1.00 98.06 83 ARG A O 1
ATOM 592 N N . LEU A 1 84 ? -1.529 -2.883 -6.089 1.00 97.62 84 LEU A N 1
ATOM 593 C CA . LEU A 1 84 ? -1.278 -3.287 -4.708 1.00 97.62 84 LEU A CA 1
ATOM 594 C C . LEU A 1 84 ? -1.837 -2.262 -3.718 1.00 97.62 84 LEU A C 1
ATOM 596 O O . LEU A 1 84 ? -2.481 -2.653 -2.747 1.00 97.62 84 LEU A O 1
ATOM 600 N N . MET A 1 85 ? -1.697 -0.961 -3.994 1.00 97.50 85 MET A N 1
ATOM 601 C CA . MET A 1 85 ? -2.331 0.085 -3.183 1.00 97.50 85 MET A CA 1
ATOM 602 C C . MET A 1 85 ? -3.853 -0.074 -3.116 1.00 97.50 85 MET A C 1
ATOM 604 O O . MET A 1 85 ? -4.422 0.007 -2.026 1.00 97.50 85 MET A O 1
ATOM 608 N N . ALA A 1 86 ? -4.523 -0.330 -4.243 1.00 97.38 86 ALA A N 1
ATOM 609 C CA . ALA A 1 86 ? -5.969 -0.549 -4.269 1.00 97.38 86 ALA A CA 1
ATOM 610 C C . ALA A 1 86 ? -6.383 -1.797 -3.466 1.00 97.38 86 ALA A C 1
ATOM 612 O O . ALA A 1 86 ? -7.319 -1.735 -2.667 1.00 97.38 86 ALA A O 1
ATOM 613 N N . LEU A 1 87 ? -5.653 -2.905 -3.624 1.00 97.44 87 LEU A N 1
ATOM 614 C CA . LEU A 1 87 ? -5.905 -4.151 -2.894 1.00 97.44 87 LEU A CA 1
ATOM 615 C C . LEU A 1 87 ? -5.718 -3.980 -1.383 1.00 97.44 87 LEU A C 1
ATOM 617 O O . LEU A 1 87 ? -6.591 -4.364 -0.603 1.00 97.44 87 LEU A O 1
ATOM 621 N N . SER A 1 88 ? -4.614 -3.366 -0.956 1.00 96.12 88 SER A N 1
ATOM 622 C CA . SER A 1 88 ? -4.353 -3.119 0.461 1.00 96.12 88 SER A CA 1
ATOM 623 C C . SER A 1 88 ? -5.377 -2.145 1.057 1.00 96.12 88 SER A C 1
ATOM 625 O O . SER A 1 88 ? -5.833 -2.367 2.175 1.00 96.12 88 SER A O 1
ATOM 627 N N . ARG A 1 89 ? -5.823 -1.113 0.323 1.00 95.44 89 ARG A N 1
ATOM 628 C CA . ARG A 1 89 ? -6.912 -0.228 0.784 1.00 95.44 89 ARG A CA 1
ATOM 629 C C . ARG A 1 89 ? -8.212 -0.993 1.024 1.00 95.44 89 ARG A C 1
ATOM 631 O O . ARG A 1 89 ? -8.787 -0.850 2.098 1.00 95.44 89 ARG A O 1
ATOM 638 N N . ALA A 1 90 ? -8.638 -1.822 0.070 1.00 95.56 90 ALA A N 1
ATOM 639 C CA . ALA A 1 90 ? -9.843 -2.640 0.213 1.00 95.56 90 ALA A CA 1
ATOM 640 C C . ALA A 1 90 ? -9.740 -3.588 1.419 1.00 95.56 90 ALA A C 1
ATOM 642 O O . ALA A 1 90 ? -10.676 -3.723 2.203 1.00 95.56 90 ALA A O 1
ATOM 643 N N . ARG A 1 91 ? -8.562 -4.184 1.638 1.00 94.81 91 ARG A N 1
ATOM 644 C CA . ARG A 1 91 ? -8.311 -5.071 2.783 1.00 94.81 91 ARG A CA 1
ATOM 645 C C . ARG A 1 91 ? -8.533 -4.392 4.136 1.00 94.81 91 ARG A C 1
ATOM 647 O O . ARG A 1 91 ? -8.972 -5.050 5.076 1.00 94.81 91 ARG A O 1
ATOM 654 N N . PHE A 1 92 ? -8.206 -3.107 4.249 1.00 92.62 92 PHE A N 1
ATOM 655 C CA . PHE A 1 92 ? -8.320 -2.360 5.501 1.00 92.62 92 PHE A CA 1
ATOM 656 C C . PHE A 1 92 ? -9.528 -1.412 5.553 1.00 92.62 92 PHE A C 1
ATOM 658 O O . PHE A 1 92 ? -9.630 -0.608 6.479 1.00 92.62 92 PHE A O 1
ATOM 665 N N . GLU A 1 93 ? -10.463 -1.506 4.606 1.00 91.81 93 GLU A N 1
ATOM 666 C CA . GLU A 1 93 ? -11.627 -0.615 4.520 1.00 91.81 93 GLU A CA 1
ATOM 667 C C . GLU A 1 93 ? -12.469 -0.616 5.807 1.00 91.81 93 GLU A C 1
ATOM 669 O O . GLU A 1 93 ? -12.890 0.442 6.283 1.00 91.81 93 GLU A O 1
ATOM 674 N N . ALA A 1 94 ? -12.642 -1.798 6.405 1.00 90.94 94 ALA A N 1
ATOM 675 C CA . ALA A 1 94 ? -13.421 -2.014 7.622 1.00 90.94 94 ALA A CA 1
ATOM 676 C C . ALA A 1 94 ? -12.673 -1.667 8.927 1.00 90.94 94 ALA A C 1
ATOM 678 O O . ALA A 1 94 ? -13.189 -1.915 10.017 1.00 90.94 94 ALA A O 1
ATOM 679 N N . ALA A 1 95 ? -11.452 -1.125 8.862 1.00 90.88 95 ALA A N 1
ATOM 680 C CA . ALA A 1 95 ? -10.683 -0.809 10.061 1.00 90.88 95 ALA A CA 1
ATOM 681 C C . ALA A 1 95 ? -11.309 0.358 10.845 1.00 90.88 95 ALA A C 1
ATOM 683 O O . ALA A 1 95 ? -11.397 1.487 10.356 1.00 90.88 95 ALA A O 1
ATOM 684 N N . THR A 1 96 ? -11.666 0.102 12.106 1.00 89.81 96 THR A N 1
ATOM 685 C CA . THR A 1 96 ? -12.229 1.112 13.016 1.00 89.81 96 THR A CA 1
ATOM 686 C C . THR A 1 96 ? -11.243 2.245 13.305 1.00 89.81 96 THR A C 1
ATOM 688 O O . THR A 1 96 ? -11.622 3.413 13.353 1.00 89.81 96 THR A O 1
ATOM 691 N N . VAL A 1 97 ? -9.957 1.920 13.475 1.00 89.62 97 VAL A N 1
ATOM 692 C CA . VAL A 1 97 ? -8.907 2.909 13.753 1.00 89.62 97 VAL A CA 1
ATOM 693 C C . VAL A 1 97 ? -8.170 3.246 12.462 1.00 89.62 97 VAL A C 1
ATOM 695 O O . VAL A 1 97 ? -7.300 2.502 12.012 1.00 89.62 97 VAL 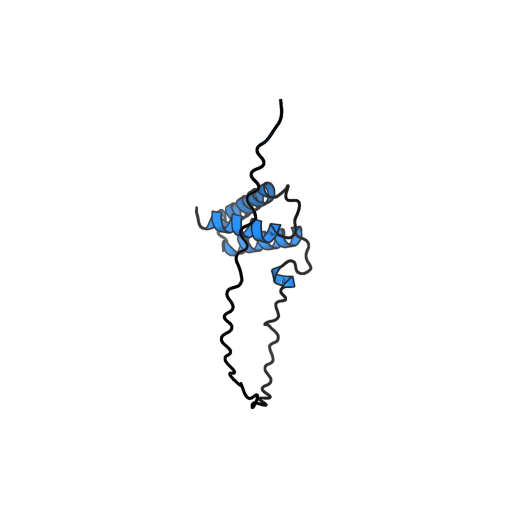A O 1
ATOM 698 N N . ARG A 1 98 ? -8.507 4.397 11.869 1.00 91.25 98 ARG A N 1
ATOM 699 C CA . ARG A 1 98 ? -7.985 4.794 10.550 1.00 91.25 98 ARG A CA 1
ATOM 700 C C . ARG A 1 98 ? -6.601 5.449 10.585 1.00 91.25 98 ARG A C 1
ATOM 702 O O . ARG A 1 98 ? -5.905 5.440 9.576 1.00 91.25 98 ARG A O 1
ATOM 709 N N . THR A 1 99 ? -6.174 5.980 11.732 1.00 90.31 99 THR A N 1
ATOM 710 C CA . THR A 1 99 ? -4.911 6.733 11.880 1.00 90.31 99 THR A CA 1
ATOM 711 C C . THR A 1 99 ? -3.677 5.932 11.462 1.00 90.31 99 THR A C 1
ATOM 713 O O . THR A 1 99 ? -2.726 6.492 10.930 1.00 90.31 99 THR A O 1
ATOM 716 N N . PHE A 1 100 ? -3.698 4.610 11.649 1.00 91.31 100 PHE A N 1
ATOM 717 C CA . PHE A 1 100 ? -2.568 3.734 11.323 1.00 91.31 100 PHE A CA 1
ATOM 718 C C . PHE A 1 100 ? -2.625 3.147 9.908 1.00 91.31 100 PHE A C 1
ATOM 720 O O . PHE A 1 100 ? -1.667 2.497 9.483 1.00 91.31 100 PHE A O 1
ATOM 727 N N . LEU A 1 101 ? -3.712 3.379 9.162 1.00 93.44 101 LEU A N 1
ATOM 728 C CA . LEU A 1 101 ? -3.889 2.820 7.820 1.00 93.44 101 LEU A CA 1
ATOM 729 C C . LEU A 1 101 ? -2.732 3.119 6.867 1.00 93.44 101 LEU A C 1
ATOM 731 O O . LEU A 1 101 ? -2.302 2.180 6.201 1.00 93.44 101 LEU A O 1
ATOM 735 N N . PRO A 1 102 ? -2.171 4.344 6.807 1.00 94.00 102 PRO A N 1
ATOM 736 C CA . PRO A 1 102 ? -1.074 4.625 5.885 1.00 94.00 102 PRO A CA 1
ATOM 737 C C . PRO A 1 102 ? 0.144 3.730 6.119 1.00 94.00 102 PRO A C 1
ATOM 739 O O . PRO A 1 102 ? 0.709 3.205 5.166 1.00 94.00 102 PRO A O 1
ATOM 742 N N . ILE A 1 103 ? 0.507 3.496 7.383 1.00 94.62 103 ILE A N 1
ATOM 743 C CA . ILE A 1 103 ? 1.672 2.679 7.750 1.00 94.62 103 ILE A CA 1
ATOM 744 C C . ILE A 1 103 ? 1.403 1.195 7.468 1.00 94.62 103 ILE A C 1
ATOM 746 O O . ILE A 1 103 ? 2.275 0.492 6.955 1.00 94.62 103 ILE A O 1
ATOM 750 N N . LEU A 1 104 ? 0.195 0.710 7.778 1.00 95.25 104 LEU A N 1
ATOM 751 C CA . LEU A 1 104 ? -0.194 -0.680 7.517 1.00 95.25 104 LEU A CA 1
ATOM 752 C C . LEU A 1 104 ? -0.238 -0.984 6.017 1.00 95.25 104 LEU A C 1
ATOM 754 O O . LEU A 1 104 ? 0.308 -1.999 5.583 1.00 95.25 104 LEU A O 1
ATOM 758 N N . ILE A 1 105 ? -0.839 -0.088 5.232 1.00 95.56 105 ILE A N 1
ATOM 759 C CA . ILE A 1 105 ? -0.924 -0.204 3.775 1.00 95.56 105 ILE A CA 1
ATOM 760 C C . ILE A 1 105 ? 0.468 -0.117 3.151 1.00 95.56 105 ILE A C 1
ATOM 762 O O . ILE A 1 105 ? 0.818 -0.985 2.358 1.00 95.56 105 ILE A O 1
ATOM 766 N N . GLU A 1 106 ? 1.298 0.858 3.541 1.00 96.62 106 GLU A N 1
ATOM 767 C CA . GLU A 1 106 ? 2.669 0.967 3.028 1.00 96.62 106 GLU A CA 1
ATOM 768 C C . GLU A 1 106 ? 3.454 -0.327 3.248 1.00 96.62 106 GLU A C 1
ATOM 770 O O . GLU A 1 106 ? 4.087 -0.843 2.325 1.00 96.62 106 GLU A O 1
ATOM 775 N N . ARG A 1 107 ? 3.395 -0.877 4.464 1.00 96.62 107 ARG A N 1
ATOM 776 C CA . ARG A 1 107 ? 4.103 -2.112 4.799 1.00 96.62 107 ARG A CA 1
ATOM 777 C C . ARG A 1 107 ? 3.605 -3.301 3.978 1.00 96.62 107 ARG A C 1
ATOM 779 O O . ARG A 1 107 ? 4.423 -4.106 3.533 1.00 96.62 107 ARG A O 1
ATOM 786 N N . ASP A 1 108 ? 2.293 -3.431 3.799 1.00 95.69 108 ASP A N 1
ATOM 787 C CA . ASP A 1 108 ? 1.693 -4.524 3.028 1.00 95.69 108 ASP A CA 1
ATOM 788 C C . ASP A 1 108 ? 2.074 -4.448 1.543 1.00 95.69 108 ASP A C 1
ATOM 790 O O . ASP A 1 108 ? 2.467 -5.462 0.963 1.00 95.69 108 ASP A O 1
ATOM 794 N N . VAL A 1 109 ? 2.046 -3.249 0.952 1.00 96.12 109 VAL A N 1
ATOM 795 C CA . VAL A 1 109 ? 2.444 -3.027 -0.446 1.00 96.12 109 VAL A CA 1
ATOM 796 C C . VAL A 1 109 ? 3.935 -3.280 -0.640 1.00 96.12 109 VAL A C 1
ATOM 798 O O . VAL A 1 109 ? 4.315 -4.042 -1.526 1.00 96.12 109 VAL A O 1
ATOM 801 N N . ARG A 1 110 ? 4.799 -2.717 0.216 1.00 95.88 110 ARG A N 1
ATOM 802 C CA . ARG A 1 110 ? 6.253 -2.927 0.117 1.00 95.88 110 ARG A CA 1
ATOM 803 C C . ARG A 1 110 ? 6.635 -4.397 0.254 1.00 95.88 110 ARG A C 1
ATOM 805 O O . ARG A 1 110 ? 7.488 -4.874 -0.484 1.00 95.88 110 ARG A O 1
ATOM 812 N N . ARG A 1 111 ? 5.985 -5.136 1.159 1.00 95.56 111 ARG A N 1
ATOM 813 C CA . ARG A 1 111 ? 6.216 -6.579 1.307 1.00 95.56 111 ARG A CA 1
ATOM 814 C C . ARG A 1 111 ? 5.879 -7.349 0.026 1.00 95.56 111 ARG A C 1
ATOM 816 O O . ARG A 1 111 ? 6.596 -8.286 -0.300 1.00 95.56 111 ARG A O 1
ATOM 823 N N . GLN A 1 112 ? 4.809 -6.971 -0.669 1.00 94.25 112 GLN A N 1
ATOM 824 C CA . GLN A 1 112 ? 4.404 -7.615 -1.921 1.00 94.25 112 GLN A CA 1
ATOM 825 C C . GLN A 1 112 ? 5.336 -7.243 -3.081 1.00 94.25 112 GLN A C 1
ATOM 827 O O . GLN A 1 112 ? 5.737 -8.124 -3.830 1.00 94.25 112 GLN A O 1
ATOM 832 N N . LEU A 1 113 ? 5.770 -5.981 -3.171 1.00 91.44 113 LEU A N 1
ATOM 833 C CA . LEU A 1 113 ? 6.729 -5.535 -4.190 1.00 91.44 113 LEU A CA 1
ATOM 834 C C . LEU A 1 113 ? 8.112 -6.194 -4.057 1.00 91.44 113 LEU A C 1
ATOM 836 O O . LEU A 1 113 ? 8.769 -6.435 -5.065 1.00 91.44 113 LEU A O 1
ATOM 840 N N . SER A 1 114 ? 8.566 -6.475 -2.832 1.00 88.06 114 SER A N 1
ATOM 841 C CA . SER A 1 114 ? 9.861 -7.128 -2.583 1.00 88.06 114 SER A CA 1
ATOM 842 C C . SER A 1 114 ? 9.826 -8.657 -2.687 1.00 88.06 114 SER A C 1
ATOM 844 O O . SER A 1 114 ? 10.883 -9.279 -2.629 1.00 88.06 114 SER A O 1
ATOM 846 N N . GLY A 1 115 ? 8.639 -9.264 -2.755 1.00 76.06 115 GLY A N 1
ATOM 847 C CA . GLY A 1 115 ? 8.437 -10.716 -2.685 1.00 76.06 115 GLY A CA 1
ATOM 848 C C . GLY A 1 115 ? 7.738 -11.321 -3.903 1.00 76.06 115 GLY A C 1
ATOM 849 O O . GLY A 1 115 ? 7.168 -12.403 -3.764 1.00 76.06 115 GLY A O 1
ATOM 850 N N . GLY A 1 116 ? 7.734 -10.608 -5.034 1.00 54.19 116 GLY A N 1
ATOM 851 C CA . GLY A 1 116 ? 7.230 -11.073 -6.332 1.00 54.19 116 GLY A CA 1
ATOM 852 C C . GLY A 1 116 ? 8.288 -11.778 -7.166 1.00 54.19 116 GLY A C 1
ATOM 853 O O . GLY A 1 116 ? 9.472 -11.383 -7.068 1.00 54.19 116 GLY A O 1
#